Protein AF-A0A3D2UVT1-F1 (afdb_monomer_lite)

Secondary structure (DSSP, 8-state):
--EEEEEEEEE--S-HHHHT---EEEEEEEEEEE-SSEEEEEEEEEES--GGG--SS-S-EEEEEEEE--

Foldseek 3Di:
DKDKDKDKDWDCDPCCPVVQAHTKMKMKIKIWDDDPFWIKMWMKIAIDDDPNRDPDDRDIDIDIDIGTDD

pLDDT: mean 90.41, std 8.15, range [65.06, 98.06]

Structure (mmCIF, N/CA/C/O backbone):
data_AF-A0A3D2UVT1-F1
#
_entry.id   AF-A0A3D2UVT1-F1
#
loop_
_atom_site.group_PDB
_atom_site.id
_atom_site.type_symbol
_atom_site.label_atom_id
_atom_site.label_alt_id
_atom_site.label_comp_id
_atom_site.label_asym_id
_atom_site.label_entity_id
_atom_site.label_seq_id
_atom_site.pdbx_PDB_ins_code
_atom_site.Cartn_x
_atom_site.Cartn_y
_atom_site.Cartn_z
_atom_site.occupancy
_atom_site.B_iso_or_equiv
_atom_site.auth_seq_id
_atom_site.auth_comp_id
_atom_site.auth_asym_id
_atom_site.auth_atom_id
_atom_site.pdbx_PDB_model_num
ATOM 1 N N . ASP A 1 1 ? -4.895 0.997 20.116 1.00 85.88 1 ASP A N 1
ATOM 2 C CA . ASP A 1 1 ? -4.179 2.236 19.755 1.00 85.88 1 ASP A CA 1
ATOM 3 C C . ASP A 1 1 ? -4.241 2.466 18.265 1.00 85.88 1 ASP A C 1
ATOM 5 O O . ASP A 1 1 ? -4.184 1.498 17.521 1.00 85.88 1 ASP A O 1
ATOM 9 N N . LEU A 1 2 ? -4.397 3.722 17.843 1.00 94.44 2 LEU A N 1
ATOM 10 C CA . LEU A 1 2 ? -4.291 4.085 16.431 1.00 94.44 2 LEU A CA 1
ATOM 11 C C . LEU A 1 2 ? -2.828 3.949 15.999 1.00 94.44 2 LEU A C 1
ATOM 13 O O . LEU A 1 2 ? -1.949 4.532 16.635 1.00 94.44 2 LEU A O 1
ATOM 17 N N . ALA A 1 3 ? -2.586 3.221 14.915 1.00 97.38 3 ALA A N 1
ATOM 18 C CA . ALA A 1 3 ? -1.275 3.101 14.293 1.00 97.38 3 ALA A CA 1
ATOM 19 C C . ALA A 1 3 ? -1.303 3.669 12.872 1.00 97.38 3 ALA A C 1
ATOM 21 O O . ALA A 1 3 ? -2.314 3.571 12.176 1.00 97.38 3 ALA A O 1
ATOM 22 N N . ALA A 1 4 ? -0.177 4.239 12.451 1.00 97.12 4 ALA A N 1
ATOM 23 C CA . ALA A 1 4 ? 0.072 4.615 11.069 1.00 97.12 4 ALA A CA 1
ATOM 24 C C . ALA A 1 4 ? 1.170 3.713 10.503 1.00 97.12 4 ALA A C 1
ATOM 26 O O . ALA A 1 4 ? 2.166 3.448 11.181 1.00 97.12 4 ALA A O 1
ATOM 27 N N . ILE A 1 5 ? 0.977 3.252 9.274 1.00 96.69 5 ILE A N 1
ATOM 28 C CA . ILE A 1 5 ? 1.942 2.444 8.530 1.00 96.69 5 ILE A CA 1
ATOM 29 C C . ILE A 1 5 ? 2.224 3.109 7.190 1.00 96.69 5 ILE A C 1
ATOM 31 O O . ILE A 1 5 ? 1.397 3.854 6.666 1.00 96.69 5 ILE A O 1
ATOM 35 N N . GLY A 1 6 ? 3.396 2.846 6.637 1.00 96.12 6 GLY A N 1
ATOM 36 C CA . GLY A 1 6 ? 3.733 3.309 5.306 1.00 96.12 6 GLY A CA 1
ATOM 37 C C . GLY A 1 6 ? 4.843 2.475 4.703 1.00 96.12 6 GLY A C 1
ATOM 38 O O . GLY A 1 6 ? 5.658 1.889 5.421 1.00 96.12 6 GLY A O 1
ATOM 39 N N . HIS A 1 7 ? 4.846 2.436 3.382 1.00 96.19 7 HIS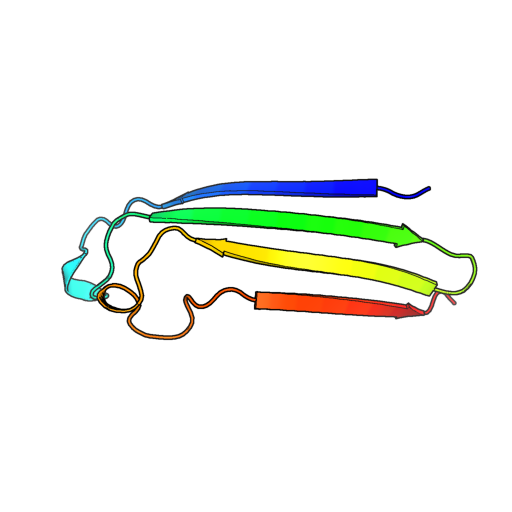 A N 1
ATOM 40 C CA . HIS A 1 7 ? 5.820 1.735 2.564 1.00 96.19 7 HIS A CA 1
ATOM 41 C C . HIS A 1 7 ? 6.288 2.663 1.449 1.00 96.19 7 HIS A C 1
ATOM 43 O O . HIS A 1 7 ? 5.515 3.481 0.955 1.00 96.19 7 HIS A O 1
ATOM 49 N N . ILE A 1 8 ? 7.551 2.532 1.063 1.00 97.12 8 ILE A N 1
ATOM 50 C CA . ILE A 1 8 ? 8.110 3.157 -0.129 1.00 97.12 8 ILE A CA 1
ATOM 51 C C . ILE A 1 8 ? 9.129 2.190 -0.724 1.00 97.12 8 ILE A C 1
ATOM 53 O O . ILE A 1 8 ? 9.989 1.676 -0.001 1.00 97.12 8 ILE A O 1
ATOM 57 N N . ALA A 1 9 ? 9.031 1.947 -2.021 1.00 95.69 9 ALA A N 1
ATOM 58 C CA . ALA A 1 9 ? 9.958 1.112 -2.764 1.00 95.69 9 ALA A CA 1
ATOM 59 C C . ALA A 1 9 ? 10.215 1.694 -4.152 1.00 95.69 9 ALA A C 1
ATOM 61 O O . ALA A 1 9 ? 9.477 2.542 -4.644 1.00 95.69 9 ALA A O 1
ATOM 62 N N . TYR A 1 10 ? 11.310 1.246 -4.757 1.00 94.56 10 TYR A N 1
ATOM 63 C CA . TYR A 1 10 ? 11.696 1.602 -6.113 1.00 94.56 10 TYR A CA 1
ATOM 64 C C . TYR A 1 10 ? 11.919 0.321 -6.906 1.00 94.56 10 TYR A C 1
ATOM 66 O O . TYR A 1 10 ? 12.603 -0.588 -6.425 1.00 94.56 10 TYR A O 1
ATOM 74 N N . GLN A 1 11 ? 11.334 0.248 -8.095 1.00 90.38 11 GLN A N 1
ATOM 75 C CA . GLN A 1 11 ? 11.416 -0.898 -8.989 1.00 90.38 11 GLN A CA 1
ATOM 76 C C . GLN A 1 11 ? 12.295 -0.551 -10.187 1.00 90.38 11 GLN A C 1
ATOM 78 O O . GLN A 1 11 ? 12.025 0.413 -10.899 1.00 90.38 11 GLN A O 1
ATOM 83 N N . TRP A 1 12 ? 13.327 -1.371 -10.404 1.00 92.31 12 TRP A N 1
ATOM 84 C CA . TRP A 1 12 ? 14.164 -1.328 -11.602 1.00 92.31 12 TRP A CA 1
ATOM 85 C C . TRP A 1 12 ? 13.687 -2.380 -12.605 1.00 92.31 12 TRP A C 1
ATOM 87 O O . TRP A 1 12 ? 13.764 -3.585 -12.333 1.00 92.31 12 TRP A O 1
ATOM 97 N N . ILE A 1 13 ? 13.225 -1.937 -13.766 1.00 87.88 13 ILE A N 1
ATOM 98 C CA . ILE A 1 13 ? 12.737 -2.760 -14.864 1.00 87.88 13 ILE A CA 1
ATOM 99 C C . ILE A 1 13 ? 13.870 -2.948 -15.878 1.00 87.88 13 ILE A C 1
ATOM 101 O O . ILE A 1 13 ? 14.296 -2.033 -16.571 1.00 87.88 13 ILE A O 1
ATOM 105 N N . MET A 1 14 ? 14.384 -4.178 -15.978 1.00 85.69 14 MET A N 1
ATOM 106 C CA . MET A 1 14 ? 15.527 -4.475 -16.855 1.00 85.69 14 MET A CA 1
ATOM 107 C C . MET A 1 14 ? 15.214 -4.358 -18.352 1.00 85.69 14 MET A C 1
ATOM 109 O O . MET A 1 14 ? 16.116 -4.084 -19.141 1.00 85.69 14 MET A O 1
ATOM 113 N N . ASP A 1 15 ? 13.965 -4.614 -18.737 1.00 84.94 15 ASP A N 1
ATOM 114 C CA . ASP A 1 15 ? 13.486 -4.489 -20.111 1.00 84.94 15 ASP A CA 1
ATOM 115 C C . ASP A 1 15 ? 12.138 -3.765 -20.107 1.00 84.94 15 ASP A C 1
ATOM 117 O O . ASP A 1 15 ? 11.073 -4.382 -20.058 1.00 84.94 15 ASP A O 1
ATOM 121 N N . GLU A 1 16 ? 12.207 -2.434 -20.134 1.00 79.88 16 GLU A N 1
ATOM 122 C CA . GLU A 1 16 ? 11.038 -1.548 -20.149 1.00 79.88 16 GLU A CA 1
ATOM 123 C C . GLU A 1 16 ? 10.153 -1.785 -21.385 1.00 79.88 16 GLU A C 1
ATOM 125 O O . GLU A 1 16 ? 8.957 -1.513 -21.352 1.00 79.88 16 GLU A O 1
ATOM 130 N N . THR A 1 17 ? 10.700 -2.355 -22.468 1.00 80.62 17 THR A N 1
ATOM 131 C CA . THR A 1 17 ? 9.955 -2.614 -23.711 1.00 80.62 17 THR A CA 1
ATOM 132 C C . THR A 1 17 ? 9.137 -3.902 -23.669 1.00 80.62 17 THR A C 1
ATOM 134 O O . THR A 1 17 ? 8.172 -4.041 -24.421 1.00 80.62 17 THR A O 1
ATOM 137 N N . ALA A 1 18 ? 9.493 -4.842 -22.787 1.00 80.38 18 ALA A N 1
ATOM 138 C CA . ALA A 1 18 ? 8.782 -6.109 -22.645 1.00 80.38 18 ALA A CA 1
ATOM 139 C C . ALA A 1 18 ? 7.427 -5.954 -21.938 1.00 80.38 18 ALA A C 1
ATOM 141 O O . ALA A 1 18 ? 6.509 -6.733 -22.201 1.00 80.38 18 ALA A O 1
ATOM 142 N N . ILE A 1 19 ? 7.315 -4.970 -21.042 1.00 77.00 19 ILE A N 1
ATOM 143 C CA . ILE A 1 19 ? 6.108 -4.696 -20.249 1.00 77.00 19 ILE A CA 1
ATOM 144 C C . ILE A 1 19 ? 5.572 -3.268 -20.429 1.00 77.00 19 ILE A C 1
ATOM 146 O O . ILE A 1 19 ? 4.619 -2.910 -19.752 1.00 77.00 19 ILE A O 1
ATOM 150 N N . ASP A 1 20 ? 6.170 -2.492 -21.343 1.00 80.69 20 ASP A N 1
ATOM 151 C CA . ASP A 1 20 ? 5.820 -1.101 -21.680 1.00 80.69 20 ASP A CA 1
ATOM 152 C C . ASP A 1 20 ? 5.709 -0.185 -20.447 1.00 80.69 20 ASP A C 1
ATOM 154 O O . ASP A 1 20 ? 4.808 0.637 -20.319 1.00 80.69 20 ASP A O 1
ATOM 158 N N . GLN A 1 21 ? 6.635 -0.357 -19.500 1.00 83.94 21 GLN A N 1
ATOM 159 C CA . GLN A 1 21 ? 6.609 0.323 -18.208 1.00 83.94 21 GLN A CA 1
ATOM 160 C C . GLN A 1 21 ? 8.029 0.746 -17.806 1.00 83.94 21 GLN A C 1
ATOM 162 O O . GLN A 1 21 ? 8.937 -0.090 -17.860 1.00 83.94 21 GLN A O 1
ATOM 167 N N . PRO A 1 22 ? 8.240 2.016 -17.412 1.00 89.06 22 PRO A N 1
ATOM 168 C CA . PRO A 1 22 ? 9.545 2.498 -16.977 1.00 89.06 22 PRO A CA 1
ATOM 169 C C . PRO A 1 22 ? 9.853 2.065 -15.539 1.00 89.06 22 PRO A C 1
ATOM 171 O O . PRO A 1 22 ? 8.975 1.569 -14.830 1.00 89.06 22 PRO A O 1
ATOM 174 N N . ASP A 1 23 ? 11.076 2.327 -15.081 1.00 91.19 23 ASP A N 1
ATOM 175 C CA . ASP A 1 23 ? 11.394 2.344 -13.647 1.00 91.19 23 ASP A CA 1
ATOM 176 C C . ASP A 1 23 ? 10.440 3.274 -12.872 1.00 91.19 23 ASP A C 1
ATOM 178 O O . ASP A 1 23 ? 10.125 4.380 -13.325 1.00 91.19 23 ASP A O 1
ATOM 182 N N . TYR A 1 24 ? 10.009 2.858 -11.678 1.00 91.69 24 TYR A N 1
ATOM 183 C CA . TYR A 1 24 ? 9.035 3.619 -10.889 1.00 91.69 24 TYR A CA 1
ATOM 184 C C . TYR A 1 24 ? 9.185 3.434 -9.383 1.00 91.69 24 TYR A C 1
ATOM 186 O O . TYR A 1 24 ? 9.720 2.436 -8.891 1.00 91.69 24 TYR A O 1
ATOM 194 N N . MET A 1 25 ? 8.673 4.409 -8.642 1.00 94.25 25 MET A N 1
ATOM 195 C CA . MET A 1 25 ? 8.529 4.369 -7.197 1.00 94.25 25 MET A CA 1
ATOM 196 C C . MET A 1 25 ? 7.088 4.023 -6.827 1.00 94.25 25 MET A C 1
ATOM 198 O O . MET A 1 25 ? 6.152 4.684 -7.274 1.00 94.25 25 MET A O 1
ATOM 202 N N . ASP A 1 26 ? 6.904 3.042 -5.949 1.00 93.56 26 ASP A N 1
ATOM 203 C CA . ASP A 1 26 ? 5.614 2.738 -5.332 1.00 93.56 26 ASP A CA 1
ATOM 204 C C . ASP A 1 26 ? 5.618 3.098 -3.848 1.00 93.56 26 ASP A C 1
ATOM 206 O O . ASP A 1 26 ? 6.653 3.073 -3.173 1.00 93.56 26 ASP A O 1
ATOM 210 N N . TRP A 1 27 ? 4.454 3.479 -3.334 1.00 95.50 27 TRP A N 1
ATOM 211 C CA . TRP A 1 27 ? 4.310 3.832 -1.934 1.00 95.50 27 TRP A CA 1
ATOM 212 C C . TRP A 1 27 ? 2.912 3.541 -1.404 1.00 95.50 27 TRP A C 1
ATOM 214 O O . TRP A 1 27 ? 1.916 3.563 -2.130 1.00 95.50 27 TRP A O 1
ATOM 224 N N . THR A 1 28 ? 2.841 3.304 -0.095 1.00 97.38 28 THR A N 1
ATOM 225 C CA . THR A 1 28 ? 1.577 3.182 0.630 1.00 97.38 28 THR A CA 1
ATOM 226 C C . THR A 1 28 ? 1.578 4.033 1.889 1.00 97.38 28 THR A C 1
ATOM 228 O O . THR A 1 28 ? 2.617 4.272 2.513 1.00 97.38 28 THR A O 1
ATOM 231 N N . ILE A 1 29 ? 0.392 4.487 2.277 1.00 97.62 29 ILE A N 1
ATOM 232 C CA . ILE A 1 29 ? 0.124 5.086 3.581 1.00 97.62 29 ILE A CA 1
ATOM 233 C C . ILE A 1 29 ? -1.148 4.470 4.150 1.00 97.62 29 ILE A C 1
ATOM 235 O O . ILE A 1 29 ? -2.160 4.362 3.460 1.00 97.62 29 ILE A O 1
ATOM 239 N N . GLY A 1 30 ? -1.110 4.071 5.417 1.00 97.81 30 GLY A N 1
ATOM 240 C CA . GLY A 1 30 ? -2.222 3.383 6.050 1.00 97.81 30 GLY A CA 1
ATOM 241 C C . GLY A 1 30 ? -2.443 3.777 7.500 1.00 97.81 30 GLY A C 1
ATOM 242 O O . GLY A 1 30 ? -1.530 4.201 8.209 1.00 97.81 30 GLY A O 1
ATOM 243 N N . LEU A 1 31 ? -3.686 3.612 7.937 1.00 98.06 31 LEU A N 1
ATOM 244 C CA . LEU A 1 31 ? -4.136 3.766 9.312 1.00 98.06 31 LEU A CA 1
ATOM 245 C C . LEU A 1 31 ? -4.766 2.456 9.775 1.00 98.06 31 LEU A C 1
ATOM 247 O O . LEU A 1 31 ? -5.598 1.878 9.075 1.00 98.06 31 LEU A O 1
ATOM 251 N N . 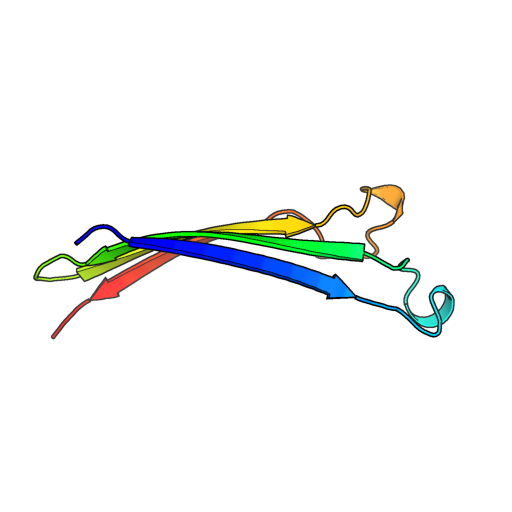ILE A 1 32 ? -4.398 2.012 10.973 1.00 97.44 32 ILE A N 1
ATOM 252 C CA . ILE A 1 32 ? -4.955 0.822 11.617 1.00 97.44 32 ILE A CA 1
ATOM 253 C C . ILE A 1 32 ? -5.559 1.244 12.948 1.00 97.44 32 ILE A C 1
ATOM 255 O O . ILE A 1 32 ? -4.883 1.842 13.790 1.00 97.44 32 ILE A O 1
ATOM 259 N N . TYR A 1 33 ? -6.833 0.921 13.144 1.00 96.56 33 TYR A N 1
ATOM 260 C CA . TYR A 1 33 ? -7.568 1.227 14.360 1.00 96.56 33 TYR A CA 1
ATOM 261 C C . TYR A 1 33 ? -8.251 -0.036 14.907 1.00 96.56 33 TYR A C 1
ATOM 263 O O . TYR A 1 33 ? -9.349 -0.387 14.465 1.00 96.56 33 TYR A O 1
ATOM 271 N N . PRO A 1 34 ? -7.615 -0.730 15.867 1.00 95.12 34 PRO A N 1
ATOM 272 C CA . PRO A 1 34 ? -8.220 -1.860 16.548 1.00 95.12 34 PRO A CA 1
ATOM 273 C C . PRO A 1 34 ? -9.262 -1.367 17.558 1.00 95.12 34 PRO A C 1
ATOM 275 O O . PRO A 1 34 ? -9.006 -0.471 18.373 1.00 95.12 34 PRO A O 1
ATOM 278 N N . THR A 1 35 ? -10.436 -1.981 17.514 1.00 93.06 35 THR A N 1
ATOM 279 C CA . THR A 1 35 ? -11.512 -1.844 18.503 1.00 93.06 35 THR A CA 1
ATOM 280 C C . THR A 1 35 ? -11.659 -3.160 19.269 1.00 93.06 35 THR A C 1
ATOM 282 O O . THR A 1 35 ? -10.874 -4.088 19.087 1.00 93.06 35 THR A O 1
ATOM 285 N N . LYS A 1 36 ? -12.643 -3.266 20.166 1.00 93.56 36 LYS A N 1
ATOM 286 C CA . LYS A 1 36 ? -12.868 -4.527 20.887 1.00 93.56 36 LYS A CA 1
ATOM 287 C C . LYS A 1 36 ? -13.432 -5.610 19.967 1.00 93.56 36 LYS A C 1
ATOM 289 O O . LYS A 1 36 ? -13.028 -6.761 20.068 1.00 93.56 36 LYS A O 1
ATOM 294 N N . GLU A 1 37 ? -14.348 -5.245 19.076 1.00 95.38 37 GLU A N 1
ATOM 295 C CA . GLU A 1 37 ? -15.088 -6.189 18.233 1.00 95.38 37 GLU A CA 1
ATOM 296 C C . GLU A 1 37 ? -14.566 -6.262 16.792 1.00 95.38 37 GLU A C 1
ATOM 298 O O . GLU A 1 37 ? -14.866 -7.223 16.083 1.00 95.38 37 GLU A O 1
ATOM 303 N N . PHE A 1 38 ? -13.803 -5.259 16.352 1.00 96.00 38 PHE A N 1
ATOM 304 C CA . PHE A 1 38 ? -13.298 -5.159 14.985 1.00 96.00 38 PHE A CA 1
ATOM 305 C C . PHE A 1 38 ? -11.888 -4.589 14.905 1.00 96.00 38 PHE A C 1
ATOM 307 O O . PHE A 1 38 ? -11.570 -3.645 15.627 1.00 96.00 38 PHE A O 1
ATOM 314 N N . ASP A 1 39 ? -11.130 -5.043 13.916 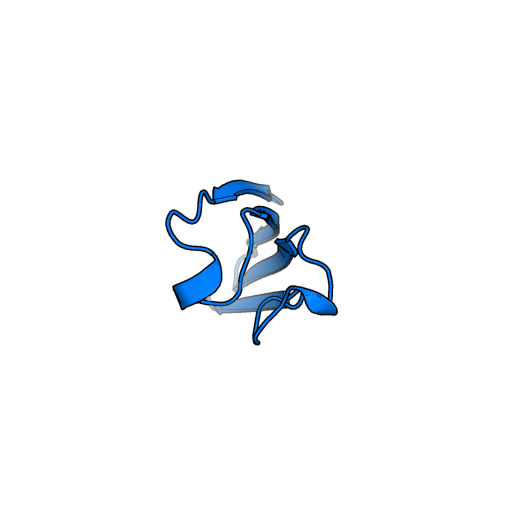1.00 95.75 39 ASP A N 1
ATOM 315 C CA . ASP A 1 39 ? -9.932 -4.364 13.440 1.00 95.75 39 ASP A CA 1
ATOM 316 C C . ASP A 1 39 ? -10.262 -3.636 12.134 1.00 95.75 39 ASP A C 1
ATOM 318 O O . ASP A 1 39 ? -10.657 -4.247 11.135 1.00 95.75 39 ASP A O 1
ATOM 322 N N . LEU A 1 40 ? -10.148 -2.306 12.167 1.00 97.06 40 LEU A N 1
ATOM 323 C CA . LEU A 1 40 ? -10.378 -1.438 11.016 1.00 97.06 40 LEU A CA 1
ATOM 324 C C . LEU A 1 40 ? -9.037 -1.037 10.409 1.00 97.06 40 LEU A C 1
ATOM 326 O O . LEU A 1 40 ? -8.130 -0.625 11.139 1.00 97.06 40 LEU A O 1
ATOM 330 N N . SER A 1 41 ? -8.923 -1.084 9.084 1.00 97.50 41 SER A N 1
ATOM 331 C CA . SER A 1 41 ? -7.786 -0.480 8.390 1.00 97.50 41 SER A CA 1
ATOM 332 C C . SER A 1 41 ? -8.201 0.268 7.132 1.00 97.50 41 SER A C 1
ATOM 334 O O . SER A 1 41 ? -9.150 -0.102 6.440 1.00 97.50 41 SER A O 1
ATOM 336 N N . LEU A 1 42 ? -7.486 1.357 6.867 1.00 97.94 42 LEU A N 1
ATOM 337 C CA . LEU A 1 42 ? -7.596 2.155 5.656 1.00 97.94 42 LEU A CA 1
ATOM 338 C C . LEU A 1 42 ? -6.195 2.318 5.083 1.00 97.94 42 LEU A C 1
ATOM 340 O O . LEU A 1 42 ? -5.297 2.741 5.806 1.00 97.94 42 LEU A O 1
ATOM 344 N N . GLU A 1 43 ? -6.020 2.014 3.807 1.00 98.00 43 GLU A N 1
ATOM 345 C CA . GLU A 1 43 ? -4.748 2.148 3.105 1.00 98.00 43 GLU A CA 1
ATOM 346 C C . GLU A 1 43 ? -4.955 2.869 1.774 1.00 98.00 43 GLU A C 1
ATOM 348 O O . GLU A 1 43 ? -5.942 2.632 1.078 1.00 98.00 43 GLU A O 1
ATOM 353 N N . TYR A 1 44 ? -4.022 3.753 1.437 1.00 96.81 44 TYR A N 1
ATOM 354 C CA . TYR A 1 44 ? -3.876 4.354 0.121 1.00 96.81 44 TYR A CA 1
ATOM 355 C C . TYR A 1 44 ? -2.549 3.891 -0.477 1.00 96.81 44 TYR A C 1
ATOM 357 O O . TYR A 1 44 ? -1.505 4.054 0.156 1.00 96.81 44 TYR A O 1
ATOM 365 N N . ALA A 1 45 ? -2.600 3.337 -1.682 1.00 95.31 45 ALA A N 1
ATOM 366 C CA . ALA A 1 45 ? -1.446 2.887 -2.447 1.00 95.31 45 ALA A CA 1
ATOM 367 C C . ALA A 1 45 ? -1.370 3.654 -3.769 1.00 95.31 45 ALA A C 1
ATOM 369 O O . ALA A 1 45 ? -2.398 3.887 -4.410 1.00 95.31 45 ALA A O 1
ATOM 370 N N . SER A 1 46 ? -0.169 4.062 -4.168 1.00 93.88 46 SER A N 1
ATOM 371 C CA . SER A 1 46 ? 0.061 4.847 -5.382 1.00 93.88 46 SER A CA 1
ATOM 372 C C . SER A 1 46 ? 1.500 4.677 -5.874 1.00 93.88 46 SER A C 1
ATOM 374 O O . SER A 1 46 ? 2.330 4.056 -5.209 1.00 93.88 46 SER A O 1
ATOM 376 N N . ASN A 1 47 ? 1.791 5.217 -7.051 1.00 92.50 47 ASN A N 1
ATOM 377 C CA . ASN A 1 47 ? 3.118 5.245 -7.657 1.00 92.50 47 ASN A CA 1
ATOM 378 C C . ASN A 1 47 ? 3.327 6.573 -8.404 1.00 92.50 47 ASN A C 1
ATOM 380 O O . ASN A 1 47 ? 2.431 7.421 -8.434 1.00 92.50 47 ASN A O 1
ATOM 384 N N . ASP A 1 48 ? 4.523 6.783 -8.945 1.00 91.88 48 ASP A N 1
ATOM 385 C CA . ASP A 1 48 ? 4.896 7.990 -9.690 1.00 91.88 48 ASP A CA 1
ATOM 386 C C . ASP A 1 48 ? 4.797 7.851 -11.220 1.00 91.88 48 ASP A C 1
ATOM 388 O O . ASP A 1 48 ? 5.226 8.755 -11.942 1.00 91.88 48 ASP A O 1
ATOM 392 N N . LEU A 1 49 ? 4.186 6.773 -11.725 1.00 88.88 49 LEU A N 1
ATOM 393 C CA . LEU A 1 49 ? 3.918 6.616 -13.153 1.00 88.88 49 LEU A CA 1
ATOM 394 C C . LEU A 1 49 ? 2.853 7.618 -13.602 1.00 88.88 49 LEU A C 1
ATOM 396 O O . LEU A 1 49 ? 1.836 7.834 -12.938 1.00 88.88 49 LEU A O 1
ATOM 400 N N . SER A 1 50 ? 3.058 8.217 -14.773 1.00 83.81 50 SER A N 1
ATOM 401 C CA . SER A 1 50 ? 1.996 8.980 -15.428 1.00 83.81 50 SER A CA 1
ATOM 402 C C . SER A 1 50 ? 0.953 8.052 -16.059 1.00 83.81 50 SER A C 1
ATOM 404 O O . SER A 1 50 ? 1.224 6.889 -16.345 1.00 83.81 50 SER A O 1
ATOM 406 N N . ILE A 1 51 ? -0.237 8.593 -16.345 1.00 78.56 51 ILE A N 1
ATOM 407 C CA . ILE A 1 51 ? -1.331 7.861 -17.016 1.00 78.56 51 ILE A CA 1
ATOM 408 C C . ILE A 1 51 ? -0.868 7.257 -18.352 1.00 78.56 51 ILE A C 1
ATOM 410 O O . ILE A 1 51 ? -1.305 6.178 -18.725 1.00 78.56 51 ILE A O 1
ATOM 414 N N . GLU A 1 52 ? 0.032 7.937 -19.064 1.00 79.81 52 GLU A N 1
ATOM 415 C CA . GLU A 1 52 ? 0.571 7.487 -20.354 1.00 79.81 52 GLU A CA 1
ATOM 416 C C . GLU A 1 52 ? 1.587 6.344 -20.210 1.00 79.81 52 GLU A C 1
ATOM 418 O O . GLU A 1 52 ? 1.813 5.611 -21.164 1.00 79.81 52 GLU A O 1
ATOM 423 N N . GLN A 1 53 ? 2.189 6.195 -19.027 1.00 78.19 53 GLN A N 1
ATOM 424 C CA . GLN A 1 53 ? 3.180 5.164 -18.698 1.00 78.19 53 GLN A CA 1
ATOM 425 C C . GLN A 1 53 ? 2.560 3.973 -17.953 1.00 78.19 53 GLN A C 1
ATOM 427 O O . GLN A 1 53 ? 3.279 3.062 -17.544 1.00 78.19 53 GLN A O 1
ATOM 432 N N . CYS A 1 54 ? 1.244 3.996 -17.728 1.00 75.81 54 CYS A N 1
ATOM 433 C CA . CYS A 1 54 ? 0.530 2.939 -17.035 1.00 75.81 54 CYS A CA 1
ATOM 434 C C . CYS A 1 54 ? -0.228 2.057 -18.032 1.00 75.81 54 CYS A C 1
ATOM 436 O O . CYS A 1 54 ? -1.235 2.468 -18.606 1.00 75.81 54 CYS A O 1
ATOM 438 N N . VAL A 1 55 ? 0.260 0.829 -18.217 1.00 69.44 55 VAL A N 1
ATOM 439 C CA . VAL A 1 55 ? -0.256 -0.106 -19.231 1.00 69.44 55 VAL A CA 1
ATOM 440 C C . VAL A 1 55 ? -1.611 -0.700 -18.840 1.00 69.44 55 VAL A C 1
ATOM 442 O O . VAL A 1 55 ? -2.438 -0.924 -19.717 1.00 69.44 55 VAL A O 1
ATOM 445 N N . ASP A 1 56 ? -1.863 -0.907 -17.547 1.00 67.62 56 ASP A N 1
ATOM 446 C CA . ASP A 1 56 ? -3.175 -1.099 -16.906 1.00 67.62 56 ASP A CA 1
ATOM 447 C C . ASP A 1 56 ? -2.926 -1.307 -15.397 1.00 67.62 56 ASP A C 1
ATOM 449 O O . ASP A 1 56 ? -1.879 -1.83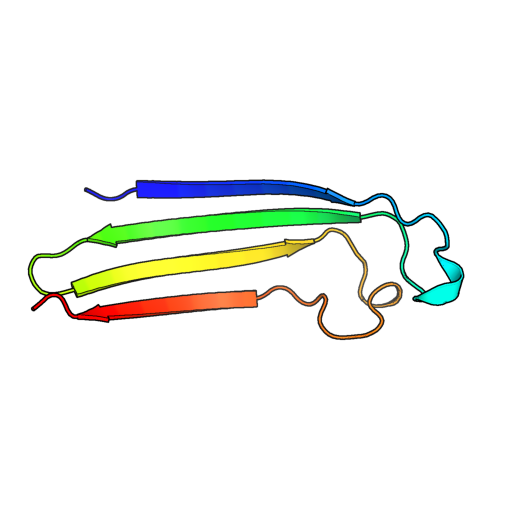1 -15.011 1.00 67.62 56 ASP A O 1
ATOM 453 N N . GLY A 1 57 ? -3.869 -0.958 -14.519 1.00 65.06 57 GLY A N 1
ATOM 454 C CA . GLY A 1 57 ? -3.813 -1.368 -13.101 1.00 65.06 57 GLY A CA 1
ATOM 455 C C . GLY A 1 57 ? -2.742 -0.714 -12.207 1.00 65.06 57 GLY A C 1
ATOM 456 O O . GLY A 1 57 ? -2.528 -1.176 -11.088 1.00 65.06 57 GLY A O 1
ATOM 457 N N . CYS A 1 58 ? -2.101 0.364 -12.654 1.00 75.62 58 CYS A N 1
ATOM 458 C CA . CYS A 1 58 ? -1.173 1.191 -11.862 1.00 75.62 58 CYS A CA 1
ATOM 459 C C . CYS A 1 58 ? -1.852 2.435 -11.261 1.00 75.62 58 CYS A C 1
ATOM 461 O O . CYS A 1 58 ? -1.183 3.303 -10.702 1.00 75.62 58 CYS A O 1
ATOM 463 N N . ASP A 1 59 ? -3.181 2.520 -11.339 1.00 82.88 59 ASP A N 1
ATOM 464 C CA . ASP A 1 59 ? -3.947 3.569 -10.679 1.00 82.88 59 ASP A CA 1
ATOM 465 C C . ASP A 1 59 ? -3.830 3.495 -9.154 1.00 82.88 59 ASP A C 1
ATOM 467 O O . ASP A 1 59 ? -3.626 2.445 -8.535 1.00 82.88 59 ASP A O 1
ATOM 471 N N . SER A 1 60 ? -4.011 4.654 -8.528 1.00 90.88 60 SER A N 1
ATOM 472 C CA . SER A 1 60 ? -4.010 4.736 -7.074 1.00 90.88 60 SER A CA 1
ATOM 473 C C . SER A 1 60 ? -5.218 4.005 -6.492 1.00 90.88 60 SER A C 1
ATOM 475 O O . SER A 1 60 ? -6.349 4.181 -6.947 1.00 90.88 60 SER A O 1
ATOM 477 N N . THR A 1 61 ? -4.989 3.206 -5.454 1.00 94.19 61 THR A N 1
ATOM 478 C CA . THR A 1 61 ? -6.014 2.357 -4.840 1.00 94.19 61 THR A CA 1
ATOM 479 C C . THR A 1 61 ? -6.254 2.772 -3.394 1.00 94.19 61 THR A C 1
ATOM 481 O O . THR A 1 61 ? -5.309 2.978 -2.635 1.00 94.19 61 THR A O 1
ATOM 484 N N . ILE A 1 62 ? -7.528 2.867 -2.999 1.00 96.50 62 ILE A N 1
ATOM 485 C CA . ILE A 1 62 ? -7.937 2.976 -1.593 1.00 96.50 62 ILE A CA 1
ATOM 486 C C . ILE A 1 62 ? -8.537 1.641 -1.162 1.00 96.50 62 IL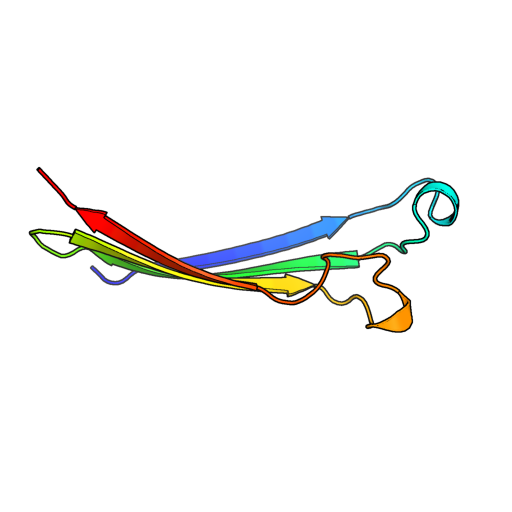E A C 1
ATOM 488 O O . ILE A 1 62 ? -9.556 1.214 -1.707 1.00 96.50 62 ILE A O 1
ATOM 492 N N . THR A 1 63 ? -7.951 1.027 -0.140 1.00 96.94 63 THR A N 1
ATOM 493 C CA . THR A 1 63 ? -8.432 -0.225 0.448 1.00 96.94 63 THR A CA 1
ATOM 494 C C . THR A 1 63 ? -8.972 0.042 1.846 1.00 96.94 63 THR A C 1
ATOM 496 O O . THR A 1 63 ? -8.261 0.558 2.707 1.00 96.94 63 THR A O 1
ATOM 499 N N . PHE A 1 64 ? -10.227 -0.336 2.092 1.00 97.62 64 PHE A N 1
ATOM 500 C CA . PHE A 1 64 ? -10.840 -0.301 3.419 1.00 97.62 64 PHE A CA 1
ATOM 501 C C . PHE A 1 64 ? -11.181 -1.719 3.873 1.00 97.62 64 PHE A C 1
ATOM 503 O O . PHE A 1 64 ? -11.943 -2.415 3.201 1.00 97.62 64 PHE A O 1
ATOM 510 N N . ASN A 1 65 ? -10.643 -2.130 5.021 1.00 97.38 65 ASN A N 1
ATOM 511 C CA . ASN A 1 65 ? -10.886 -3.447 5.598 1.00 97.38 65 ASN A CA 1
ATOM 512 C C . ASN A 1 65 ? -11.605 -3.345 6.943 1.00 97.38 65 ASN A C 1
ATOM 514 O O . ASN A 1 65 ? -11.316 -2.479 7.772 1.00 97.38 65 ASN A O 1
ATOM 518 N N . VAL A 1 66 ? -12.505 -4.303 7.166 1.00 97.00 66 VAL A N 1
ATOM 519 C CA . VAL A 1 66 ? -13.201 -4.518 8.435 1.00 97.00 66 VAL A CA 1
ATOM 520 C C . VAL A 1 66 ? -13.090 -5.993 8.781 1.00 97.00 66 VAL A C 1
ATOM 522 O O . VAL A 1 66 ? -13.699 -6.839 8.124 1.00 97.00 66 VAL A O 1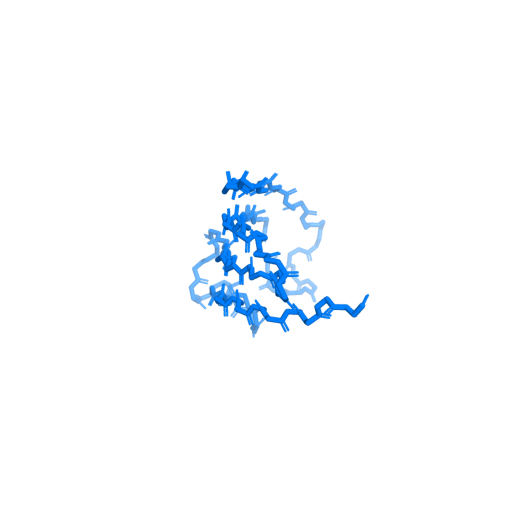
ATOM 525 N N . ILE A 1 67 ? -12.319 -6.302 9.815 1.00 96.75 67 ILE A N 1
ATOM 526 C CA . ILE A 1 67 ? -12.139 -7.668 10.307 1.00 96.75 67 ILE A CA 1
ATOM 527 C C . ILE A 1 67 ? -12.878 -7.775 11.631 1.00 96.75 67 ILE A C 1
ATOM 529 O O . ILE A 1 67 ? -12.692 -6.938 12.504 1.00 96.75 67 ILE A O 1
ATOM 533 N N . ARG A 1 68 ? -13.746 -8.778 11.783 1.00 95.31 68 ARG A N 1
ATOM 534 C CA . ARG A 1 68 ? -14.432 -9.037 13.053 1.00 95.31 68 ARG A CA 1
ATOM 535 C C . ARG A 1 68 ? -13.568 -9.920 13.948 1.00 95.31 68 ARG A C 1
ATOM 537 O O . ARG A 1 68 ? -13.157 -10.997 13.520 1.00 95.31 68 ARG A O 1
ATOM 544 N N . ASN A 1 69 ? -13.391 -9.494 15.192 1.00 90.62 69 ASN A N 1
ATOM 545 C CA . ASN A 1 69 ? -12.700 -10.248 16.232 1.00 90.62 69 ASN A CA 1
ATOM 546 C C . ASN A 1 69 ? -13.715 -11.177 16.936 1.00 90.62 69 ASN A C 1
ATOM 548 O O . ASN A 1 69 ? -14.828 -10.743 17.256 1.00 90.62 69 ASN A O 1
ATOM 552 N N . PHE A 1 70 ? -13.362 -12.457 17.117 1.00 85.25 70 PHE A N 1
ATOM 553 C CA . PHE A 1 70 ? -14.200 -13.503 17.730 1.00 85.25 70 PHE A CA 1
ATOM 554 C C . PHE A 1 70 ? -13.604 -14.011 19.041 1.00 85.25 70 PHE A C 1
ATOM 556 O O . PHE A 1 70 ? -12.363 -14.160 19.099 1.00 85.25 70 PHE A O 1
#

Sequence (70 aa):
DLAAIGHIAYQWIMDETAIDQPDYMDWTIGLIYPTKEFDLSLEYASNDLSIEQCVDGCDSTITFNVIRNF

Radius of gyration: 16.06 Å; chains: 1; bounding box: 31×22×45 Å